Protein AF-A0AAW1IZS1-F1 (afdb_monomer_lite)

pLDDT: mean 75.77, std 15.38, range [37.62, 98.12]

Organism: Popillia japonica (NCBI:txid7064)

Sequence (111 aa):
MPGSLRFYEDFSRVRKLAKQQISTAYKRYINDIQDNIKLDPRALWQYINMKKGKSCIPRQLFDGVERFDEPQAIVDAFANIFSRNFLPSGEINNSDAFSLYNSLHLAAFRN

Structure (mmCIF, N/CA/C/O backbone):
data_AF-A0AAW1IZS1-F1
#
_entry.id   AF-A0AAW1IZS1-F1
#
loop_
_atom_site.group_PDB
_atom_site.id
_atom_site.type_symbol
_atom_site.label_atom_id
_atom_site.label_alt_id
_atom_site.label_comp_id
_atom_site.label_asym_id
_atom_site.label_entity_id
_atom_site.label_seq_id
_atom_site.pdbx_PDB_ins_code
_atom_site.Cartn_x
_atom_site.Cartn_y
_atom_site.Cartn_z
_atom_site.occupancy
_atom_site.B_iso_or_equiv
_atom_site.auth_seq_id
_atom_site.auth_comp_id
_atom_site.auth_asym_id
_atom_site.auth_atom_id
_atom_site.pdbx_PDB_model_num
ATOM 1 N N . MET A 1 1 ? 37.052 6.026 -30.608 1.00 51.09 1 MET A N 1
ATOM 2 C CA . MET A 1 1 ? 36.912 4.551 -30.591 1.00 51.09 1 MET A CA 1
ATOM 3 C C . MET A 1 1 ? 35.429 4.178 -30.499 1.00 51.09 1 MET A C 1
ATOM 5 O O . MET A 1 1 ? 34.847 4.355 -29.434 1.00 51.09 1 MET A O 1
ATOM 9 N N . PRO A 1 2 ? 34.799 3.698 -31.584 1.00 60.72 2 PRO A N 1
ATOM 10 C CA . PRO A 1 2 ? 33.352 3.434 -31.653 1.00 60.72 2 PRO A CA 1
ATOM 11 C C . PRO A 1 2 ? 32.846 2.284 -30.756 1.00 60.72 2 PRO A C 1
ATOM 13 O O . PRO A 1 2 ? 31.654 2.215 -30.475 1.00 60.72 2 PRO A O 1
ATOM 16 N N . GLY A 1 3 ? 33.728 1.413 -30.247 1.00 66.25 3 GLY A N 1
ATOM 17 C CA . GLY A 1 3 ? 33.348 0.325 -29.331 1.00 66.25 3 GLY A CA 1
ATOM 18 C C . GLY A 1 3 ? 32.840 0.796 -27.959 1.00 66.25 3 GLY A C 1
ATOM 19 O O . GLY A 1 3 ? 31.942 0.179 -27.403 1.00 66.25 3 GLY A O 1
ATOM 20 N N . SER A 1 4 ? 33.348 1.925 -27.446 1.00 75.62 4 SER A N 1
ATOM 21 C CA . SER A 1 4 ? 32.974 2.472 -26.126 1.00 75.62 4 SER A CA 1
ATOM 22 C C . SER A 1 4 ? 31.491 2.868 -26.040 1.00 75.62 4 SER A C 1
ATOM 24 O O . SER A 1 4 ? 30.832 2.622 -25.031 1.00 75.62 4 SER A O 1
ATOM 26 N N . LEU A 1 5 ? 30.941 3.410 -27.132 1.00 82.25 5 LEU A N 1
ATOM 27 C CA . LEU A 1 5 ? 29.550 3.861 -27.184 1.00 82.25 5 LEU A CA 1
ATOM 28 C C . LEU A 1 5 ? 28.566 2.684 -27.105 1.00 82.25 5 LEU A C 1
ATOM 30 O O . LEU A 1 5 ? 27.606 2.746 -26.343 1.00 82.25 5 LEU A O 1
ATOM 34 N N . ARG A 1 6 ? 28.853 1.578 -27.805 1.00 85.50 6 ARG A N 1
ATOM 35 C CA . ARG A 1 6 ? 28.013 0.368 -27.766 1.00 85.50 6 ARG A CA 1
ATOM 36 C C . ARG A 1 6 ? 27.971 -0.271 -26.378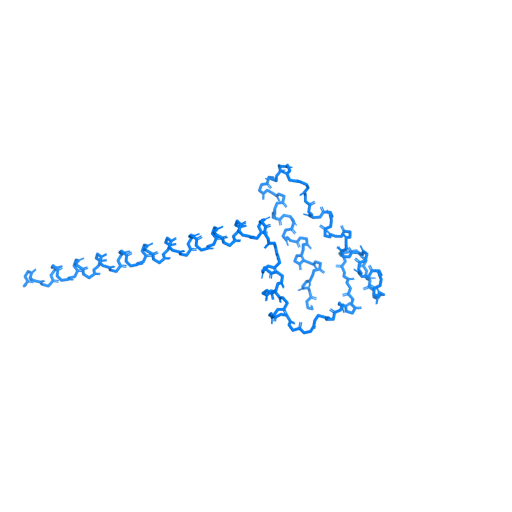 1.00 85.50 6 ARG A C 1
ATOM 38 O O . ARG A 1 6 ? 26.898 -0.622 -25.902 1.00 85.50 6 ARG A O 1
ATOM 45 N N . PHE A 1 7 ? 29.115 -0.366 -25.695 1.00 89.69 7 PHE A N 1
ATOM 46 C CA . PHE A 1 7 ? 29.149 -0.889 -24.324 1.00 89.69 7 PHE A CA 1
ATOM 47 C C . PHE A 1 7 ? 28.354 -0.015 -23.351 1.00 89.69 7 PHE A C 1
ATOM 49 O O . PHE A 1 7 ? 27.664 -0.531 -22.471 1.00 89.69 7 PHE A O 1
ATOM 56 N N . TYR A 1 8 ? 28.422 1.306 -23.521 1.00 93.19 8 TYR A N 1
ATOM 57 C CA . TYR A 1 8 ? 27.646 2.236 -22.711 1.00 93.19 8 TYR A CA 1
ATOM 58 C C . TYR A 1 8 ? 26.135 2.107 -22.962 1.00 93.19 8 TYR A C 1
ATOM 60 O O . TYR A 1 8 ? 25.353 2.077 -22.009 1.00 93.19 8 TYR A O 1
ATOM 68 N N . GLU A 1 9 ? 25.716 1.981 -24.223 1.00 94.25 9 GLU A N 1
ATOM 69 C CA . GLU A 1 9 ? 24.314 1.764 -24.599 1.00 94.25 9 GLU A CA 1
ATOM 70 C C . GLU A 1 9 ? 23.763 0.459 -24.016 1.00 94.25 9 GLU A C 1
ATOM 72 O O . GLU A 1 9 ? 22.679 0.458 -23.426 1.00 94.25 9 GLU A O 1
ATOM 77 N N . ASP A 1 10 ? 24.527 -0.633 -24.095 1.00 94.44 10 ASP A N 1
ATOM 78 C CA . ASP A 1 10 ? 24.136 -1.919 -23.520 1.00 94.44 10 ASP A CA 1
ATOM 79 C C . ASP A 1 10 ? 24.045 -1.875 -21.994 1.00 94.44 10 ASP A C 1
ATOM 81 O O . ASP A 1 10 ? 23.052 -2.335 -21.418 1.00 94.44 10 ASP A O 1
ATOM 85 N N . PHE A 1 11 ? 25.023 -1.260 -21.324 1.00 95.06 11 PHE A N 1
ATOM 86 C CA . PHE A 1 11 ? 24.971 -1.049 -19.879 1.00 95.06 11 PHE A CA 1
ATOM 87 C C . PHE A 1 11 ? 23.736 -0.233 -19.477 1.00 95.06 11 PHE A C 1
ATOM 89 O O . PHE A 1 11 ? 22.996 -0.611 -18.562 1.00 95.06 11 PHE A O 1
ATOM 96 N N . SER A 1 12 ? 23.481 0.871 -20.182 1.00 95.88 12 SER A N 1
ATOM 97 C CA . SER A 1 12 ? 22.336 1.746 -19.931 1.00 95.88 12 SER A CA 1
ATOM 98 C C . SER A 1 12 ? 21.010 1.005 -20.130 1.00 95.88 12 SER A C 1
ATOM 100 O O . SER A 1 12 ? 20.118 1.075 -19.277 1.00 95.88 12 SER A O 1
ATOM 102 N N . ARG A 1 13 ? 20.903 0.208 -21.201 1.00 97.31 13 ARG A N 1
ATOM 103 C CA . ARG A 1 13 ? 19.738 -0.633 -21.503 1.00 97.31 13 ARG A CA 1
ATOM 104 C C . ARG A 1 13 ? 19.475 -1.651 -20.398 1.00 97.31 13 ARG A C 1
ATOM 106 O O . ARG A 1 13 ? 18.356 -1.706 -19.887 1.00 97.31 13 ARG A O 1
ATOM 113 N N . VAL A 1 14 ? 20.483 -2.424 -19.990 1.00 97.00 14 VAL A N 1
ATOM 114 C CA . VAL A 1 14 ? 20.336 -3.438 -18.929 1.00 97.00 14 VAL A CA 1
ATOM 115 C C . VAL A 1 14 ? 19.978 -2.784 -17.595 1.00 97.00 14 VAL A C 1
ATOM 117 O O . VAL A 1 14 ? 19.061 -3.238 -16.911 1.00 97.00 14 VAL A O 1
ATOM 120 N N . ARG A 1 15 ? 20.617 -1.663 -17.246 1.00 97.50 15 ARG A N 1
ATOM 121 C CA . ARG A 1 15 ? 20.294 -0.905 -16.029 1.00 97.50 15 ARG A CA 1
ATOM 122 C C . ARG A 1 15 ? 18.854 -0.393 -16.038 1.00 97.50 15 ARG A C 1
ATOM 124 O O . ARG A 1 15 ? 18.178 -0.458 -15.010 1.00 97.50 15 ARG A O 1
ATOM 131 N N . LYS A 1 16 ? 18.377 0.118 -17.177 1.00 97.62 16 LYS A N 1
ATOM 132 C CA . LYS A 1 16 ? 16.988 0.566 -17.342 1.00 97.62 16 LYS A CA 1
ATOM 133 C C . LYS A 1 16 ? 16.017 -0.596 -17.144 1.00 97.62 16 LYS A C 1
ATOM 135 O O . LYS A 1 16 ? 15.078 -0.455 -16.364 1.00 97.62 16 LYS A O 1
ATOM 140 N N . LEU A 1 17 ? 16.278 -1.736 -17.781 1.00 98.00 17 LEU A N 1
ATOM 141 C CA . LEU A 1 17 ? 15.456 -2.940 -17.652 1.00 98.00 17 LEU A CA 1
ATOM 142 C C . LEU A 1 17 ? 15.404 -3.443 -16.206 1.00 98.00 17 LEU A C 1
ATOM 144 O O . LEU A 1 17 ? 14.317 -3.681 -15.689 1.00 98.00 17 LEU A O 1
ATOM 148 N N . ALA A 1 18 ? 16.546 -3.523 -15.522 1.00 97.88 18 ALA A N 1
ATOM 149 C CA . ALA A 1 18 ? 16.598 -3.937 -14.122 1.00 97.88 18 ALA A CA 1
ATOM 150 C C . ALA A 1 18 ? 15.754 -3.015 -13.228 1.00 97.88 18 ALA A C 1
ATOM 152 O O . ALA A 1 18 ? 14.924 -3.482 -12.452 1.00 97.88 18 ALA A O 1
ATOM 153 N N . LYS A 1 19 ? 15.891 -1.691 -13.384 1.00 97.62 19 LYS A N 1
ATOM 154 C CA . LYS A 1 19 ? 15.075 -0.717 -12.638 1.00 97.62 19 LYS A CA 1
ATOM 155 C C . LYS A 1 19 ? 13.580 -0.869 -12.920 1.00 97.62 19 LYS A C 1
ATOM 157 O O . LYS A 1 19 ? 12.775 -0.779 -11.995 1.00 97.62 19 LYS A O 1
ATOM 162 N N . GLN A 1 20 ? 13.209 -1.098 -14.179 1.00 98.06 20 GLN A N 1
ATOM 163 C CA . GLN A 1 20 ? 11.818 -1.329 -14.567 1.00 98.06 20 GLN A CA 1
ATOM 164 C C . GLN A 1 20 ? 11.267 -2.602 -13.924 1.00 98.06 20 GLN A C 1
ATOM 166 O O . GLN A 1 20 ? 10.188 -2.564 -13.341 1.00 98.06 20 GLN A O 1
ATOM 171 N N . GLN A 1 21 ? 12.019 -3.702 -13.965 1.00 98.00 21 GLN A N 1
ATOM 172 C CA . GLN A 1 21 ? 11.612 -4.964 -13.351 1.00 98.00 21 GLN A CA 1
ATOM 173 C C . GLN A 1 21 ? 11.464 -4.844 -11.833 1.00 98.00 21 GLN A C 1
ATOM 175 O O . GLN A 1 21 ? 10.450 -5.286 -11.302 1.00 98.00 21 GLN A O 1
ATOM 180 N N . ILE A 1 22 ? 12.406 -4.183 -11.149 1.00 97.88 22 ILE A N 1
ATOM 181 C CA . ILE A 1 22 ? 12.314 -3.915 -9.705 1.00 97.88 22 ILE A CA 1
ATOM 182 C C . ILE A 1 22 ? 11.048 -3.112 -9.391 1.00 97.88 22 ILE A C 1
ATOM 184 O O . ILE A 1 22 ? 10.288 -3.479 -8.498 1.00 97.88 22 ILE A O 1
ATOM 188 N N . SER A 1 23 ? 10.786 -2.042 -10.148 1.00 97.50 23 SER A N 1
ATOM 189 C CA . SER A 1 23 ? 9.594 -1.214 -9.946 1.00 97.50 23 SER A CA 1
ATOM 190 C C . SER A 1 23 ? 8.303 -2.007 -10.154 1.00 97.50 23 SER A C 1
ATOM 192 O O . SER A 1 23 ? 7.392 -1.924 -9.332 1.00 97.50 23 SER A O 1
ATOM 194 N N . THR A 1 24 ? 8.225 -2.811 -11.217 1.00 98.12 24 THR A N 1
ATOM 195 C CA . THR A 1 24 ? 7.056 -3.650 -11.501 1.00 98.12 24 THR A CA 1
ATOM 196 C C . THR A 1 24 ? 6.857 -4.726 -10.439 1.00 98.12 24 THR A C 1
ATOM 198 O O . THR A 1 24 ? 5.734 -4.911 -9.979 1.00 98.12 24 THR A O 1
ATOM 201 N N . ALA A 1 25 ? 7.921 -5.414 -10.022 1.00 97.50 25 ALA A N 1
ATOM 202 C CA . ALA A 1 25 ? 7.849 -6.438 -8.984 1.00 97.50 25 ALA A CA 1
ATOM 203 C C . ALA A 1 25 ? 7.382 -5.847 -7.649 1.00 97.50 25 ALA A C 1
ATOM 205 O O . ALA A 1 25 ? 6.500 -6.410 -7.008 1.00 97.50 25 ALA A O 1
ATOM 206 N N . TYR A 1 26 ? 7.899 -4.674 -7.272 1.00 97.00 26 TYR A N 1
ATOM 207 C CA . TYR A 1 26 ? 7.473 -3.991 -6.055 1.00 97.00 26 TYR A CA 1
ATOM 208 C C . TYR A 1 26 ? 5.999 -3.569 -6.110 1.00 97.00 26 TYR A C 1
ATOM 210 O O . TYR A 1 26 ? 5.261 -3.790 -5.156 1.00 97.00 26 TYR A O 1
ATOM 218 N N . LYS A 1 27 ? 5.535 -3.021 -7.241 1.00 97.00 27 LYS A N 1
ATOM 219 C CA . LYS A 1 27 ? 4.113 -2.684 -7.422 1.00 97.00 27 LYS A CA 1
ATOM 220 C C . LYS A 1 27 ? 3.212 -3.913 -7.308 1.00 97.00 27 LYS A C 1
ATOM 222 O O . LYS A 1 27 ? 2.187 -3.841 -6.643 1.00 97.00 27 LYS A O 1
ATOM 227 N N . ARG A 1 28 ? 3.609 -5.034 -7.922 1.00 97.00 28 ARG A N 1
ATOM 228 C CA . ARG A 1 28 ? 2.884 -6.309 -7.807 1.00 97.00 28 ARG A CA 1
ATOM 229 C C . ARG A 1 28 ? 2.812 -6.774 -6.360 1.00 97.00 28 ARG A C 1
ATOM 231 O O . ARG A 1 28 ? 1.723 -7.018 -5.877 1.00 97.00 28 ARG A O 1
ATOM 238 N N . TYR A 1 29 ? 3.939 -6.774 -5.653 1.00 94.69 29 TYR A N 1
ATOM 239 C CA . TYR A 1 29 ? 3.984 -7.118 -4.234 1.00 94.69 29 TYR A CA 1
ATOM 240 C C . TYR A 1 29 ? 3.034 -6.262 -3.381 1.00 94.69 29 TYR A C 1
ATOM 242 O O . TYR A 1 29 ? 2.316 -6.797 -2.542 1.00 94.69 29 TYR A O 1
ATOM 250 N N . ILE A 1 30 ? 2.998 -4.943 -3.601 1.00 92.50 30 ILE A N 1
ATOM 251 C CA . ILE A 1 30 ? 2.078 -4.057 -2.874 1.00 92.50 30 ILE A CA 1
ATOM 252 C C . ILE A 1 30 ? 0.619 -4.394 -3.185 1.00 92.50 30 ILE A C 1
ATOM 254 O O . ILE A 1 30 ? -0.173 -4.498 -2.252 1.00 92.50 30 ILE A O 1
ATOM 258 N N . ASN A 1 31 ? 0.271 -4.594 -4.457 1.00 92.75 31 ASN A N 1
ATOM 259 C CA . ASN A 1 31 ? -1.090 -4.965 -4.847 1.00 92.75 31 ASN A CA 1
ATOM 260 C C . ASN A 1 31 ? -1.493 -6.314 -4.237 1.00 92.75 31 ASN A C 1
ATOM 262 O O . ASN A 1 31 ? -2.547 -6.408 -3.617 1.00 92.75 31 ASN A O 1
ATOM 266 N N . ASP A 1 32 ? -0.617 -7.318 -4.316 1.00 91.12 32 ASP A N 1
ATOM 267 C CA . ASP A 1 32 ? -0.852 -8.643 -3.743 1.00 91.12 32 ASP A CA 1
ATOM 268 C C . ASP A 1 32 ? -1.063 -8.555 -2.229 1.00 91.12 32 ASP A C 1
ATOM 270 O O . ASP A 1 32 ? -1.951 -9.207 -1.688 1.00 91.12 32 ASP A O 1
ATOM 274 N N . ILE A 1 33 ? -0.285 -7.734 -1.517 1.00 86.81 33 ILE A N 1
ATOM 275 C CA . ILE A 1 33 ? -0.511 -7.494 -0.088 1.00 86.81 33 ILE A CA 1
ATOM 276 C C . ILE A 1 33 ? -1.853 -6.812 0.152 1.00 86.81 33 ILE A C 1
ATOM 278 O O . ILE A 1 33 ? -2.585 -7.235 1.040 1.00 86.81 33 ILE A O 1
ATOM 282 N N . GLN A 1 34 ? -2.187 -5.768 -0.605 1.00 86.38 34 GLN A N 1
ATOM 283 C CA . GLN A 1 34 ? -3.454 -5.057 -0.439 1.00 86.38 34 GLN A CA 1
ATOM 284 C C . GLN A 1 34 ? -4.650 -5.984 -0.657 1.00 86.38 34 GLN A C 1
ATOM 286 O O . GLN A 1 34 ? -5.610 -5.927 0.107 1.00 86.38 34 GLN A O 1
ATOM 291 N N . ASP A 1 35 ? -4.579 -6.861 -1.653 1.00 88.00 35 ASP A N 1
ATOM 292 C CA . ASP A 1 35 ? -5.635 -7.824 -1.940 1.00 88.00 35 ASP A CA 1
ATOM 293 C C . ASP A 1 35 ? -5.676 -8.947 -0.897 1.00 88.00 35 ASP A C 1
ATOM 295 O O . ASP A 1 35 ? -6.753 -9.291 -0.412 1.00 88.00 35 ASP A O 1
ATOM 299 N N . ASN A 1 36 ? -4.519 -9.439 -0.442 1.00 85.50 36 ASN A N 1
ATOM 300 C CA . ASN A 1 36 ? -4.453 -10.404 0.657 1.00 85.50 36 ASN A CA 1
ATOM 301 C C . ASN A 1 36 ? -4.993 -9.832 1.972 1.00 85.50 36 ASN A C 1
ATOM 303 O O . ASN A 1 36 ? -5.682 -10.543 2.689 1.00 85.50 36 ASN A O 1
ATOM 307 N N . ILE A 1 37 ? -4.744 -8.558 2.290 1.00 84.12 37 ILE A N 1
ATOM 308 C CA . ILE A 1 37 ? -5.278 -7.913 3.501 1.00 84.12 37 ILE A CA 1
ATOM 309 C C . ILE A 1 37 ? -6.807 -7.830 3.454 1.00 84.12 37 ILE A C 1
ATOM 311 O O . ILE A 1 37 ? -7.451 -8.003 4.488 1.00 84.12 37 ILE A O 1
ATOM 315 N N . LYS A 1 38 ? -7.391 -7.576 2.273 1.00 77.81 38 LYS A N 1
ATOM 316 C CA . LYS A 1 38 ? -8.853 -7.562 2.097 1.00 77.81 38 LYS A CA 1
ATOM 317 C C . LYS A 1 38 ? -9.463 -8.946 2.329 1.00 77.81 38 LYS A C 1
ATOM 319 O O . LYS A 1 38 ? -10.557 -9.029 2.875 1.00 77.81 38 LYS A O 1
ATOM 324 N N . 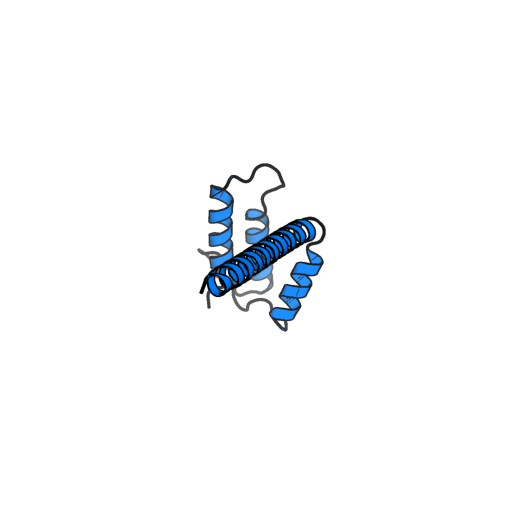LEU A 1 39 ? -8.779 -10.006 1.893 1.00 80.06 39 LEU A N 1
ATOM 325 C CA . LEU A 1 39 ? -9.265 -11.387 1.982 1.00 80.06 39 LEU A CA 1
ATOM 326 C C . LEU A 1 39 ? -9.009 -12.023 3.356 1.00 80.06 39 LEU A C 1
ATOM 328 O O . LEU A 1 39 ? -9.896 -12.669 3.907 1.00 80.06 39 LEU A O 1
ATOM 332 N N . ASP A 1 40 ? -7.809 -11.845 3.908 1.00 78.00 40 ASP A N 1
ATOM 333 C CA . ASP A 1 40 ? -7.406 -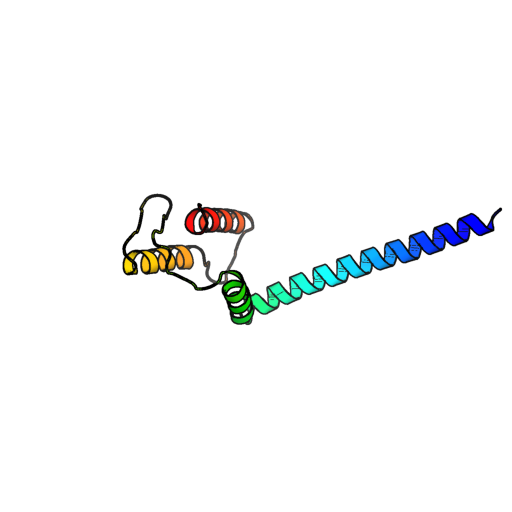12.366 5.213 1.00 78.00 40 ASP A CA 1
ATOM 334 C C . ASP A 1 40 ? -6.526 -11.356 5.980 1.00 78.00 40 ASP A C 1
ATOM 336 O O . ASP A 1 40 ? -5.295 -11.337 5.849 1.00 78.00 40 ASP A O 1
ATOM 340 N N . PRO A 1 41 ? -7.124 -10.537 6.861 1.00 79.12 41 PRO A N 1
ATOM 341 C CA . PRO A 1 41 ? -6.380 -9.552 7.636 1.00 79.12 41 PRO A CA 1
ATOM 342 C C . PRO A 1 41 ? -5.495 -10.183 8.726 1.00 79.12 41 PRO A C 1
ATOM 344 O O . PRO A 1 41 ? -4.704 -9.471 9.351 1.00 79.12 41 PRO A O 1
ATOM 347 N N . ARG A 1 42 ? -5.585 -11.497 8.994 1.00 80.00 42 ARG A N 1
ATOM 348 C CA . ARG A 1 42 ? -4.826 -12.146 10.081 1.00 80.00 42 ARG A CA 1
ATOM 349 C C . ARG A 1 42 ? -3.322 -12.064 9.865 1.00 80.00 42 ARG A C 1
ATOM 351 O O . ARG A 1 42 ? -2.599 -11.820 10.827 1.00 80.00 42 ARG A O 1
ATOM 358 N N . ALA A 1 43 ? -2.850 -12.204 8.626 1.00 78.06 43 ALA A N 1
ATOM 359 C CA . ALA A 1 43 ? -1.426 -12.107 8.303 1.00 78.06 43 ALA A CA 1
ATOM 360 C C . ALA A 1 43 ? -0.859 -10.709 8.618 1.00 78.06 43 ALA A C 1
ATOM 362 O O . ALA A 1 43 ? 0.236 -10.581 9.171 1.00 78.06 43 ALA A O 1
ATOM 363 N N . LEU A 1 44 ? -1.638 -9.657 8.340 1.00 81.25 44 LEU A N 1
ATOM 364 C CA . LEU A 1 44 ? -1.287 -8.284 8.698 1.00 81.25 44 LEU A CA 1
ATOM 365 C C . LEU A 1 44 ? -1.223 -8.113 10.214 1.00 8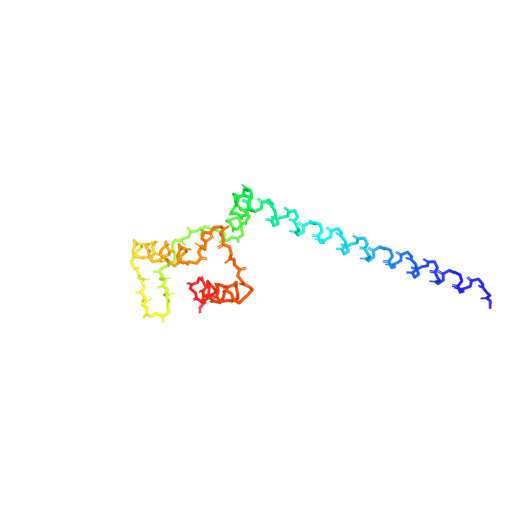1.25 44 LEU A C 1
ATOM 367 O O . LEU A 1 44 ? -0.232 -7.601 10.733 1.00 81.25 44 LEU A O 1
ATOM 371 N N . TRP A 1 45 ? -2.250 -8.566 10.933 1.00 78.62 45 TRP A N 1
ATOM 372 C CA . TRP A 1 45 ? -2.275 -8.468 12.390 1.00 78.62 45 TRP A CA 1
ATOM 373 C C . TRP A 1 45 ? -1.160 -9.281 13.043 1.00 78.62 45 TRP A C 1
ATOM 375 O O . TRP A 1 45 ? -0.552 -8.808 13.997 1.00 78.62 45 TRP A O 1
ATOM 385 N N . GLN A 1 46 ? -0.809 -10.445 12.499 1.00 82.25 46 GLN A N 1
ATOM 386 C CA . GLN A 1 46 ? 0.333 -11.232 12.954 1.00 82.25 46 GLN A CA 1
ATOM 387 C C . GLN A 1 46 ? 1.652 -10.472 12.764 1.00 82.25 46 GLN A C 1
ATOM 389 O O . GLN A 1 46 ? 2.462 -10.417 13.689 1.00 82.25 46 GLN A O 1
ATOM 394 N N . TYR A 1 47 ? 1.854 -9.833 11.607 1.00 82.19 47 TYR A N 1
ATOM 395 C CA . TYR A 1 47 ? 3.027 -8.994 11.353 1.00 82.19 47 TYR A CA 1
ATOM 396 C C . TYR A 1 47 ? 3.094 -7.785 12.300 1.00 82.19 47 TYR A C 1
ATOM 398 O O . TYR A 1 47 ? 4.144 -7.514 12.888 1.00 82.19 47 TYR A O 1
ATOM 406 N N . ILE A 1 48 ? 1.973 -7.085 12.496 1.00 80.25 48 ILE A N 1
ATOM 407 C CA . ILE A 1 48 ? 1.871 -5.947 13.420 1.00 80.25 48 ILE A CA 1
ATOM 408 C C . ILE A 1 48 ? 2.167 -6.396 14.854 1.00 80.25 48 ILE A C 1
ATOM 410 O O . ILE A 1 48 ? 2.978 -5.767 15.532 1.00 80.25 48 ILE A O 1
ATOM 414 N N . ASN A 1 49 ? 1.567 -7.498 15.303 1.00 77.81 49 ASN A N 1
ATOM 415 C CA . ASN A 1 49 ? 1.764 -8.044 16.646 1.00 77.81 49 ASN A CA 1
ATOM 416 C C . ASN A 1 49 ? 3.214 -8.491 16.863 1.00 77.81 49 ASN A C 1
ATOM 418 O O . ASN A 1 49 ? 3.785 -8.239 17.922 1.00 77.81 49 ASN A O 1
ATOM 422 N N . MET A 1 50 ? 3.845 -9.077 15.842 1.00 81.06 50 MET A N 1
ATOM 423 C CA . MET A 1 50 ? 5.261 -9.443 15.882 1.00 81.06 50 MET A CA 1
ATOM 424 C C . MET A 1 50 ? 6.172 -8.211 16.010 1.00 81.06 50 MET A C 1
ATOM 426 O O . MET A 1 50 ? 7.191 -8.271 16.693 1.00 81.06 50 MET A O 1
ATOM 430 N N . LYS A 1 51 ? 5.817 -7.085 15.377 1.00 78.44 51 LYS A N 1
ATOM 431 C CA . LYS A 1 51 ? 6.595 -5.835 15.438 1.00 78.44 51 LYS A CA 1
ATOM 432 C C . LYS A 1 51 ? 6.350 -5.012 16.705 1.00 78.44 51 LYS A C 1
ATOM 434 O O . LYS A 1 51 ? 7.268 -4.327 17.145 1.00 78.44 51 LYS A O 1
ATOM 439 N N . LYS A 1 52 ? 5.142 -5.053 17.277 1.00 68.94 52 LYS A N 1
ATOM 440 C CA . LYS A 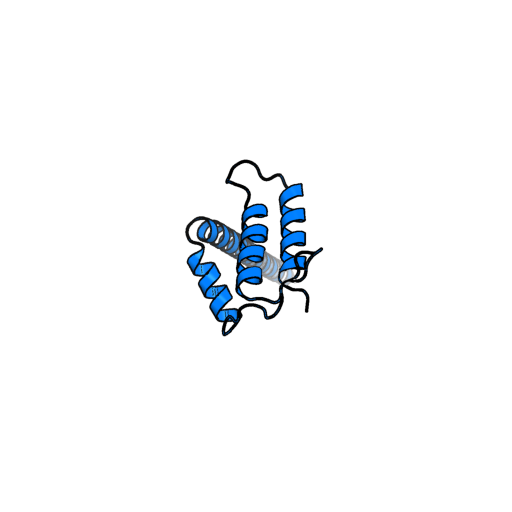1 52 ? 4.744 -4.223 18.429 1.00 68.94 52 LYS A CA 1
ATOM 441 C C . LYS A 1 52 ? 5.228 -4.742 19.793 1.00 68.94 52 LYS A C 1
ATOM 443 O O . LYS A 1 52 ? 5.179 -3.986 20.758 1.00 68.94 52 LYS A O 1
ATOM 448 N N . GLY A 1 53 ? 5.718 -5.980 19.896 1.00 68.50 53 GLY A N 1
ATOM 449 C CA . GLY A 1 53 ? 6.021 -6.590 21.200 1.00 68.50 53 GLY A CA 1
ATOM 450 C C . GLY A 1 53 ? 4.746 -6.859 22.017 1.00 68.50 53 GLY A C 1
ATOM 451 O O . GLY A 1 53 ? 3.644 -6.789 21.476 1.00 68.50 53 GLY A O 1
ATOM 452 N N . LYS A 1 54 ? 4.871 -7.211 23.311 1.00 61.50 54 LYS A N 1
ATOM 453 C CA . LYS A 1 54 ? 3.711 -7.528 24.174 1.00 61.50 54 LYS A CA 1
ATOM 454 C C . LYS A 1 54 ? 2.697 -6.378 24.144 1.00 61.50 54 LYS A C 1
ATOM 456 O O . LYS A 1 54 ? 2.970 -5.291 24.645 1.00 61.50 54 LYS A O 1
ATOM 461 N N . SER A 1 55 ? 1.529 -6.647 23.562 1.00 59.22 55 SER A N 1
ATOM 462 C CA . SER A 1 55 ? 0.386 -5.739 23.536 1.00 59.22 55 SER A CA 1
ATOM 463 C C . SER A 1 55 ? -0.141 -5.573 24.960 1.00 59.22 55 SER A C 1
ATOM 465 O O . SER A 1 55 ? -0.847 -6.434 25.475 1.00 59.22 55 SER A O 1
ATOM 467 N N . CYS A 1 56 ? 0.232 -4.476 25.614 1.00 61.50 56 CYS A N 1
ATOM 468 C CA . CYS A 1 56 ? -0.565 -3.952 26.714 1.00 61.50 56 CYS A CA 1
ATOM 469 C C . CYS A 1 56 ? -1.713 -3.135 26.124 1.00 61.50 56 CYS A C 1
ATOM 471 O O . CYS A 1 56 ? -1.534 -2.438 25.121 1.00 61.50 56 CYS A O 1
AT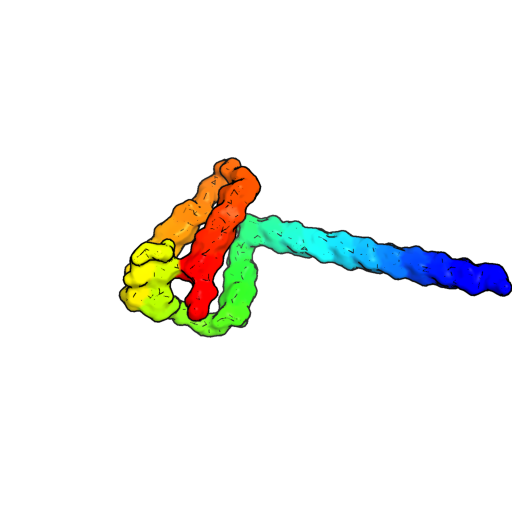OM 473 N N . ILE A 1 57 ? -2.875 -3.198 26.774 1.00 64.50 57 ILE A N 1
ATOM 474 C CA . ILE A 1 57 ? -3.908 -2.175 26.610 1.00 64.50 57 ILE A CA 1
ATOM 475 C C . ILE A 1 57 ? -3.220 -0.827 26.888 1.00 64.50 57 ILE A C 1
ATOM 477 O O . ILE A 1 57 ? -2.488 -0.734 27.885 1.00 64.50 57 ILE A O 1
ATOM 481 N N . PRO A 1 58 ? -3.366 0.186 26.011 1.00 66.50 58 PRO A N 1
ATOM 482 C CA . PRO A 1 58 ? -2.834 1.513 26.282 1.00 66.50 58 PRO A CA 1
ATOM 483 C C . PRO A 1 58 ? -3.283 1.938 27.675 1.00 66.50 58 PRO A C 1
ATOM 485 O O . PRO A 1 58 ? -4.443 1.755 28.022 1.00 66.50 58 PRO A O 1
ATOM 488 N N . ARG A 1 59 ? -2.381 2.483 28.497 1.00 67.94 59 ARG A N 1
ATOM 489 C CA . ARG A 1 59 ? -2.767 2.934 29.844 1.00 67.94 59 ARG A CA 1
ATOM 490 C C . ARG A 1 59 ? -3.849 4.013 29.770 1.00 67.94 59 ARG A C 1
ATOM 492 O O . ARG A 1 59 ? -4.612 4.169 30.712 1.00 67.94 59 ARG A O 1
ATOM 499 N N . GLN A 1 60 ? -3.844 4.781 28.680 1.00 73.19 60 GLN A N 1
ATOM 500 C CA . GLN A 1 60 ? -4.753 5.882 28.406 1.00 73.19 60 GLN A CA 1
ATOM 501 C C . GLN A 1 60 ? -5.049 5.933 26.905 1.00 73.19 60 GLN A C 1
ATOM 503 O O . GLN A 1 60 ? -4.154 5.677 26.095 1.00 73.19 60 GLN A O 1
ATOM 508 N N . LEU A 1 61 ? -6.281 6.283 26.548 1.00 76.38 61 LEU A N 1
ATOM 509 C CA . LEU A 1 61 ? -6.729 6.542 25.181 1.00 76.38 61 LEU A CA 1
ATOM 510 C C . LEU A 1 61 ? -7.328 7.950 25.109 1.00 76.38 61 LEU A C 1
ATOM 512 O O . LEU A 1 61 ? -7.999 8.384 26.044 1.00 76.38 61 LEU A O 1
ATOM 516 N N . PHE A 1 62 ? -7.081 8.660 24.010 1.00 74.38 62 PHE A N 1
ATOM 517 C CA . PHE A 1 62 ? -7.616 10.000 23.779 1.00 74.38 62 PHE A CA 1
ATOM 518 C C . PHE A 1 62 ? -8.342 10.034 22.435 1.00 74.38 62 PHE A C 1
ATOM 520 O O . PHE A 1 62 ? -7.734 9.727 21.410 1.00 74.38 62 PHE A O 1
ATOM 527 N N . ASP A 1 63 ? -9.623 10.401 22.428 1.00 68.38 63 ASP A N 1
ATOM 528 C CA . ASP A 1 63 ? -10.437 10.445 21.200 1.00 68.38 63 ASP A CA 1
ATOM 529 C C . ASP A 1 63 ? -10.465 11.828 20.519 1.00 68.38 63 ASP A C 1
ATOM 531 O O . ASP A 1 63 ? -11.107 12.010 19.486 1.00 68.38 63 ASP A O 1
ATOM 535 N N . GLY A 1 64 ? -9.739 12.800 21.084 1.00 66.75 64 GLY A N 1
ATOM 536 C CA . GLY A 1 64 ? -9.720 14.197 20.650 1.00 66.75 64 GLY A CA 1
ATOM 537 C C . GLY A 1 64 ? -10.456 15.141 21.603 1.00 66.75 64 GLY A C 1
ATOM 538 O O . GLY A 1 64 ? -10.092 16.316 21.670 1.00 66.75 64 GLY A O 1
ATOM 539 N N . VAL A 1 65 ? -11.430 14.635 22.364 1.00 71.12 65 VAL A N 1
ATOM 540 C CA . VAL A 1 65 ? -12.263 15.403 23.303 1.00 71.12 65 VAL A CA 1
ATOM 541 C C . VAL A 1 65 ? -12.150 14.834 24.714 1.00 71.12 65 VAL A C 1
ATOM 543 O O . VAL A 1 65 ? -11.946 15.586 25.667 1.00 71.12 65 VAL A O 1
ATOM 546 N N . GLU A 1 66 ? -12.222 13.513 24.842 1.00 75.44 66 GLU A N 1
ATOM 547 C CA . GLU A 1 66 ? -12.241 12.805 26.114 1.00 75.44 66 GLU A CA 1
ATOM 548 C C . GLU A 1 66 ? -11.015 11.905 26.289 1.00 75.44 66 GLU A C 1
ATOM 550 O O . GLU A 1 66 ? -10.430 11.363 25.343 1.00 75.44 66 GLU A O 1
ATOM 555 N N . ARG A 1 67 ? -10.599 11.780 27.553 1.00 79.88 67 ARG A N 1
ATOM 556 C CA . ARG A 1 67 ? -9.500 10.922 27.989 1.00 79.88 67 ARG A CA 1
ATOM 557 C C . ARG A 1 67 ? -10.077 9.742 28.750 1.00 79.88 67 ARG A C 1
ATOM 559 O O . ARG A 1 67 ? -10.715 9.933 29.779 1.00 79.88 67 ARG A O 1
ATOM 566 N N . PHE A 1 68 ? -9.757 8.546 28.281 1.00 81.31 68 PHE A N 1
ATOM 567 C CA . PHE A 1 68 ? -10.137 7.285 28.902 1.00 81.31 68 PHE A CA 1
ATOM 568 C C . PHE A 1 68 ? -8.907 6.665 29.563 1.00 81.31 68 PHE A C 1
ATOM 570 O O . PHE A 1 68 ? -7.864 6.520 28.925 1.00 81.31 68 PHE A O 1
ATOM 577 N N . ASP A 1 69 ? -9.004 6.326 30.842 1.00 82.69 69 ASP A N 1
ATOM 578 C CA . ASP A 1 69 ? -7.936 5.728 31.654 1.00 82.69 69 ASP A CA 1
ATOM 579 C C . ASP A 1 69 ? -8.337 4.388 32.293 1.00 82.69 69 ASP A C 1
ATOM 581 O O . ASP A 1 69 ? -7.475 3.644 32.768 1.00 82.69 69 ASP A O 1
ATOM 585 N N . GLU A 1 70 ? -9.621 4.037 32.239 1.00 84.06 70 GLU A N 1
ATOM 586 C CA . GLU A 1 70 ? -10.127 2.733 32.649 1.00 84.06 70 GLU A CA 1
ATOM 587 C C . GLU A 1 70 ? -10.084 1.722 31.485 1.00 84.06 70 GLU A C 1
ATOM 589 O O . GLU A 1 70 ? -10.558 2.033 30.389 1.00 84.06 70 GLU A O 1
ATOM 594 N N . PRO A 1 71 ? -9.558 0.493 31.678 1.00 79.31 71 PRO A N 1
ATOM 595 C CA . PRO A 1 71 ? -9.360 -0.465 30.588 1.00 79.31 71 PRO A CA 1
ATOM 596 C C . PRO A 1 71 ? -10.619 -0.778 29.774 1.00 79.31 71 PRO A C 1
ATOM 598 O O . PRO A 1 71 ? -10.536 -0.893 28.555 1.00 79.31 71 PRO A O 1
ATOM 601 N N . GLN A 1 72 ? -11.778 -0.891 30.429 1.00 80.62 72 GLN A N 1
ATOM 602 C CA . GLN A 1 72 ? -13.044 -1.164 29.747 1.00 80.62 72 GLN A CA 1
ATOM 603 C C . GLN A 1 72 ? -13.468 0.024 28.875 1.00 80.62 72 GLN A C 1
ATOM 605 O O . GLN A 1 72 ? -13.746 -0.150 27.692 1.00 80.62 72 GLN A O 1
ATOM 610 N N . ALA A 1 73 ? -13.396 1.240 29.422 1.00 80.94 73 ALA A N 1
ATOM 611 C CA . ALA A 1 73 ? -13.696 2.464 28.688 1.00 80.94 73 ALA A CA 1
ATOM 612 C C . ALA A 1 73 ? -12.746 2.668 27.495 1.00 80.94 73 ALA A C 1
ATOM 614 O O . ALA A 1 73 ? -13.175 3.101 26.431 1.00 80.94 73 ALA A O 1
ATOM 615 N N . ILE A 1 74 ? -11.469 2.295 27.638 1.00 80.31 74 ILE A N 1
ATOM 616 C CA . ILE A 1 74 ? -10.484 2.319 26.547 1.00 80.31 74 ILE A CA 1
ATOM 617 C C . ILE A 1 74 ? -10.877 1.356 25.422 1.00 80.31 74 ILE A C 1
ATOM 619 O O . ILE A 1 74 ? -10.791 1.720 24.250 1.00 80.31 74 ILE A O 1
ATOM 623 N N . VAL A 1 75 ? -11.306 0.136 25.755 1.00 80.31 75 VAL A N 1
ATOM 624 C CA . VAL A 1 75 ? -11.736 -0.858 24.759 1.00 80.31 75 VAL A CA 1
ATOM 625 C C . VAL A 1 75 ? -13.019 -0.412 24.055 1.00 80.31 75 VAL A C 1
ATOM 627 O O . VAL A 1 75 ? -13.094 -0.502 22.829 1.00 80.31 75 VAL A O 1
ATOM 630 N N . ASP A 1 76 ? -13.987 0.126 24.794 1.00 83.50 76 ASP A N 1
ATOM 631 C CA . ASP A 1 76 ? -15.265 0.586 24.243 1.00 83.50 76 ASP A CA 1
ATOM 632 C C . ASP A 1 76 ? -15.085 1.828 23.357 1.00 83.50 76 ASP A C 1
ATOM 634 O O . ASP A 1 76 ? -15.604 1.890 22.238 1.00 83.50 76 ASP A O 1
ATOM 638 N N . ALA A 1 77 ? -14.275 2.795 23.798 1.00 79.81 77 ALA A N 1
ATOM 639 C CA . ALA A 1 77 ? -13.905 3.955 22.994 1.00 79.81 77 ALA A CA 1
ATOM 640 C C . ALA A 1 77 ? -13.126 3.537 21.738 1.00 79.81 77 ALA A C 1
ATOM 642 O O . ALA A 1 77 ? -13.425 4.017 20.644 1.00 79.81 77 ALA A O 1
ATOM 643 N N . PHE A 1 78 ? -12.194 2.584 21.846 1.00 79.25 78 PHE A N 1
ATOM 644 C CA . PHE A 1 78 ? -11.503 2.028 20.682 1.00 79.25 78 PHE A CA 1
ATOM 645 C C . PHE A 1 78 ? -12.480 1.372 19.700 1.00 79.25 78 PHE A C 1
ATOM 647 O O . PHE A 1 78 ? -12.404 1.642 18.502 1.00 79.25 78 PHE A O 1
ATOM 654 N N . ALA A 1 79 ? -13.416 0.550 20.180 1.00 79.69 79 ALA A N 1
ATOM 655 C CA . ALA A 1 79 ? -14.417 -0.101 19.340 1.00 79.69 79 ALA A CA 1
ATOM 656 C C . ALA A 1 79 ? -15.314 0.924 18.625 1.00 79.69 79 ALA A C 1
ATOM 658 O O . ALA A 1 79 ? -15.575 0.784 17.428 1.00 79.69 79 ALA A O 1
ATOM 659 N N . ASN A 1 80 ? -15.723 1.992 19.313 1.00 79.06 80 ASN A N 1
ATOM 660 C CA . ASN A 1 80 ? -16.505 3.083 18.729 1.00 79.06 80 ASN A CA 1
ATOM 661 C C . ASN A 1 80 ? -15.717 3.875 17.678 1.00 79.06 80 ASN A C 1
ATOM 663 O O . ASN A 1 80 ? -16.229 4.134 16.589 1.00 79.06 80 ASN A O 1
ATOM 667 N N . ILE A 1 81 ? -14.461 4.229 17.960 1.00 74.25 81 ILE A N 1
ATOM 668 C CA . ILE A 1 81 ? -13.591 4.919 16.997 1.00 74.25 81 ILE A CA 1
ATOM 669 C C . ILE A 1 81 ? -13.357 4.026 15.777 1.00 74.25 81 ILE A C 1
ATOM 671 O O . ILE A 1 81 ? -13.453 4.483 14.641 1.00 74.25 81 ILE A O 1
ATOM 675 N N . PHE A 1 82 ? -13.069 2.745 15.986 1.00 74.44 82 PHE A N 1
ATOM 676 C CA . PHE A 1 82 ? -12.767 1.820 14.901 1.00 74.44 82 PHE A CA 1
ATOM 677 C C . PHE A 1 82 ? -13.995 1.537 14.029 1.00 74.44 82 PHE A C 1
ATOM 679 O O . PHE A 1 82 ? -13.900 1.604 12.807 1.00 74.44 82 PHE A O 1
ATOM 686 N N . SER A 1 83 ? -15.158 1.292 14.636 1.00 72.81 83 SER A N 1
ATOM 687 C CA . SER A 1 83 ? -16.412 1.044 13.909 1.00 72.81 83 SER A CA 1
ATOM 688 C C . SER A 1 83 ? -16.903 2.266 13.136 1.00 72.81 83 SER A C 1
ATOM 690 O O . SER A 1 83 ? -17.342 2.117 12.001 1.00 72.81 83 SER A O 1
ATOM 692 N N . ARG A 1 84 ? -16.762 3.482 13.684 1.00 68.75 84 ARG A N 1
ATOM 693 C CA . ARG A 1 84 ? -17.073 4.728 12.957 1.00 68.75 84 ARG A CA 1
ATOM 694 C C . ARG A 1 84 ? -16.192 4.941 11.731 1.00 68.75 84 ARG A C 1
ATOM 696 O O . ARG A 1 84 ? -16.635 5.551 10.764 1.00 68.75 84 ARG A O 1
ATOM 703 N N . ASN A 1 85 ? -14.945 4.487 11.799 1.00 58.44 85 ASN A N 1
ATOM 704 C CA . ASN A 1 85 ? -13.957 4.675 10.743 1.00 58.44 85 ASN A CA 1
ATOM 705 C C . ASN A 1 85 ? -13.956 3.534 9.708 1.00 58.44 85 ASN A C 1
ATOM 707 O O . ASN A 1 85 ? -13.415 3.693 8.614 1.00 58.44 85 ASN A O 1
ATOM 711 N N . PHE A 1 86 ? -14.571 2.392 10.020 1.00 62.22 86 PHE A N 1
ATOM 712 C CA . PHE A 1 86 ? -14.820 1.328 9.054 1.00 62.22 86 PHE A CA 1
ATOM 713 C C . PHE A 1 86 ? -16.138 1.592 8.331 1.00 62.22 86 PHE A C 1
ATOM 715 O O . PHE A 1 86 ? -17.215 1.220 8.793 1.00 62.22 86 PHE A O 1
ATOM 722 N N . LEU A 1 87 ? -16.045 2.241 7.172 1.00 59.72 87 LEU A N 1
ATOM 723 C CA . LEU A 1 87 ? -17.188 2.371 6.278 1.00 59.72 87 LEU A CA 1
ATOM 724 C C . LEU A 1 87 ? -17.622 0.969 5.803 1.00 59.72 87 LEU A C 1
ATOM 726 O O . LEU A 1 87 ? -16.763 0.169 5.410 1.00 59.72 87 LEU A O 1
ATOM 730 N N . PRO A 1 88 ? -18.930 0.648 5.820 1.00 55.50 88 PRO A N 1
ATOM 731 C CA . PRO A 1 88 ? -19.434 -0.529 5.127 1.00 55.50 88 PRO A CA 1
ATOM 732 C C . PRO A 1 88 ? -19.060 -0.425 3.643 1.00 55.50 88 PRO A C 1
ATOM 734 O O . PRO A 1 88 ? -18.909 0.667 3.106 1.00 55.50 88 PRO A O 1
ATOM 737 N N . SER A 1 89 ? -18.869 -1.569 2.995 1.00 52.94 89 SER A N 1
ATOM 738 C CA . SER A 1 89 ? -18.193 -1.779 1.705 1.00 52.94 89 SER A CA 1
ATOM 739 C C . SER A 1 89 ? -18.841 -1.149 0.450 1.00 52.94 89 SER A C 1
ATOM 741 O O . SER A 1 89 ? -18.646 -1.650 -0.657 1.00 52.94 89 SER A O 1
ATOM 743 N N . GLY A 1 90 ? -19.569 -0.040 0.582 1.00 58.62 90 GLY A N 1
ATOM 744 C CA . GLY A 1 90 ? -20.095 0.769 -0.512 1.00 58.62 90 GLY A CA 1
ATOM 745 C C . GLY A 1 90 ? -19.593 2.211 -0.432 1.00 58.62 90 GLY A C 1
ATOM 746 O O . GLY A 1 90 ? -19.950 2.933 0.489 1.00 58.62 90 GLY A O 1
ATOM 747 N N . GLU A 1 91 ? -18.808 2.603 -1.438 1.00 56.41 91 GLU A N 1
ATOM 748 C CA . GLU A 1 91 ? -18.519 3.993 -1.839 1.00 56.41 91 GLU A CA 1
ATOM 749 C C . GLU A 1 91 ? -17.643 4.832 -0.888 1.00 56.41 91 GLU A C 1
ATOM 751 O O . GLU A 1 91 ? -18.108 5.719 -0.181 1.00 56.41 91 GLU A O 1
ATOM 756 N N . ILE A 1 92 ? -16.322 4.609 -0.935 1.00 54.88 92 ILE A N 1
ATOM 757 C CA . ILE A 1 92 ? -15.332 5.534 -0.355 1.00 54.88 92 ILE A CA 1
ATOM 758 C C . ILE A 1 92 ? -14.867 6.510 -1.441 1.00 54.88 92 ILE A C 1
ATOM 760 O O . ILE A 1 92 ? -14.223 6.095 -2.409 1.00 54.88 92 ILE A O 1
ATOM 764 N N . ASN A 1 93 ? -15.126 7.807 -1.265 1.00 60.75 93 ASN A N 1
ATOM 765 C CA . ASN A 1 93 ? -14.497 8.853 -2.070 1.00 60.75 93 ASN A CA 1
ATOM 766 C C . ASN A 1 93 ? -13.104 9.192 -1.504 1.00 60.75 93 ASN A C 1
ATOM 768 O O . ASN A 1 93 ? -12.856 9.091 -0.304 1.00 60.75 93 ASN A O 1
ATOM 772 N N . ASN A 1 94 ? -12.164 9.622 -2.357 1.00 59.66 94 ASN A N 1
ATOM 773 C CA . ASN A 1 94 ? -10.765 9.889 -1.965 1.00 59.66 94 ASN A CA 1
ATOM 774 C C . ASN A 1 94 ? -10.601 10.924 -0.826 1.00 59.66 94 ASN A C 1
ATOM 776 O O . ASN A 1 94 ? -9.585 10.904 -0.130 1.00 59.66 94 ASN A O 1
ATOM 780 N N . SER A 1 95 ? -11.577 11.813 -0.614 1.00 62.25 95 SER A N 1
ATOM 781 C CA . SER A 1 95 ? -11.604 12.754 0.517 1.00 62.25 95 SER A CA 1
ATOM 782 C C . SER A 1 95 ? -11.789 12.058 1.866 1.00 62.25 95 SER A C 1
ATOM 784 O O . SER A 1 95 ? -11.201 12.472 2.867 1.00 62.25 95 SER A O 1
ATOM 786 N N . ASP A 1 96 ? -12.565 10.978 1.886 1.00 59.47 96 ASP A N 1
ATOM 787 C CA . ASP A 1 96 ? -12.986 10.300 3.111 1.00 59.47 96 ASP A CA 1
ATOM 788 C C . ASP A 1 96 ? -11.832 9.457 3.658 1.00 59.47 96 ASP A C 1
ATOM 790 O O . ASP A 1 96 ? -11.553 9.467 4.855 1.00 59.47 96 ASP A O 1
ATOM 794 N N . ALA A 1 97 ? -11.052 8.842 2.763 1.00 58.62 97 ALA A N 1
ATOM 795 C CA . ALA A 1 97 ? -9.845 8.093 3.108 1.00 58.62 97 ALA A CA 1
ATOM 796 C C . ALA A 1 97 ? -8.777 8.951 3.819 1.00 58.62 97 ALA A C 1
ATOM 798 O O . ALA A 1 97 ? -8.120 8.481 4.751 1.00 58.62 97 ALA A O 1
ATOM 799 N N . PHE A 1 98 ? -8.606 10.215 3.415 1.00 59.28 98 PHE A N 1
ATOM 800 C CA . PHE A 1 98 ? -7.627 11.118 4.032 1.00 59.28 98 PHE A CA 1
ATOM 801 C C . PHE A 1 98 ? -8.063 11.568 5.436 1.00 59.28 98 PHE A C 1
ATOM 803 O O . PHE A 1 98 ? -7.245 11.642 6.355 1.00 59.28 98 PHE A O 1
ATOM 810 N N . SER A 1 99 ? -9.362 11.813 5.623 1.00 60.28 99 SER A N 1
ATOM 811 C CA . SER A 1 99 ? -9.949 12.135 6.930 1.00 60.28 99 SER A CA 1
ATOM 812 C C . SER A 1 99 ? -9.836 10.958 7.909 1.00 60.28 99 SER A C 1
ATOM 814 O O . SER A 1 99 ? -9.398 11.132 9.049 1.00 60.28 99 SER A O 1
ATOM 816 N N . LEU A 1 100 ? -10.110 9.738 7.431 1.00 60.81 100 LEU A N 1
ATOM 817 C CA . LEU A 1 100 ? -9.968 8.490 8.191 1.00 60.81 100 LEU A CA 1
ATOM 818 C C . LEU A 1 100 ? -8.527 8.251 8.664 1.00 60.81 100 LEU A C 1
ATOM 820 O O . LEU A 1 100 ? -8.299 7.906 9.824 1.00 60.81 100 LEU A O 1
ATOM 824 N N . TYR A 1 101 ? -7.542 8.478 7.788 1.00 60.75 101 TYR A N 1
ATOM 825 C CA . TYR A 1 101 ? -6.126 8.334 8.136 1.00 60.75 101 TYR A CA 1
ATOM 826 C C . TYR A 1 101 ? -5.706 9.305 9.248 1.00 60.75 101 TYR A C 1
ATOM 828 O O . TYR A 1 101 ? -5.062 8.901 10.218 1.00 60.75 101 TYR A O 1
ATOM 836 N N . ASN A 1 102 ? -6.112 10.573 9.145 1.00 58.19 102 ASN A N 1
ATOM 837 C CA . ASN A 1 102 ? -5.782 11.583 10.149 1.00 58.19 102 ASN A CA 1
ATOM 838 C C . ASN A 1 102 ? -6.477 11.311 11.494 1.00 58.19 102 ASN A C 1
ATOM 840 O O . ASN A 1 102 ? -5.853 11.474 12.542 1.00 58.19 102 ASN A O 1
ATOM 844 N N . SER A 1 103 ? -7.725 10.830 11.471 1.00 59.31 103 SER A N 1
ATOM 845 C CA . SER A 1 103 ? -8.468 10.401 12.663 1.00 59.31 103 SER A CA 1
ATOM 846 C C . SER A 1 103 ? -7.751 9.272 13.414 1.00 59.31 103 SER A C 1
ATOM 848 O O . SER A 1 103 ? -7.493 9.392 14.614 1.00 59.31 103 SER A O 1
ATOM 850 N N . LEU A 1 104 ? -7.362 8.201 12.713 1.00 57.19 104 LEU A N 1
ATOM 851 C CA . LEU A 1 104 ? -6.679 7.064 13.336 1.00 57.19 104 LEU A CA 1
ATOM 852 C C . LEU A 1 104 ? -5.281 7.427 13.850 1.00 57.19 104 LEU A C 1
ATOM 854 O O . LEU A 1 104 ? -4.863 6.940 14.901 1.00 57.19 104 LEU A O 1
ATOM 858 N N . HIS A 1 105 ? -4.551 8.272 13.117 1.00 57.66 105 HIS A N 1
ATOM 859 C CA . HIS A 1 105 ? -3.208 8.690 13.510 1.00 57.66 105 HIS A CA 1
ATOM 860 C C . HIS A 1 105 ? -3.220 9.502 14.815 1.00 57.66 105 HIS A C 1
ATOM 862 O O . HIS A 1 105 ? -2.365 9.291 15.676 1.00 57.66 105 HIS A O 1
ATOM 868 N N . LEU A 1 106 ? -4.223 10.369 14.995 1.00 52.03 106 LEU A N 1
ATOM 869 C CA . LEU A 1 106 ? -4.404 11.163 16.213 1.00 52.03 106 LEU A CA 1
ATOM 870 C C . LEU A 1 106 ? -4.871 10.324 17.411 1.00 52.03 106 LEU A C 1
ATOM 872 O O . LEU A 1 106 ? -4.411 10.571 18.523 1.00 52.03 106 LEU A O 1
ATOM 876 N N . ALA A 1 107 ? -5.735 9.328 17.188 1.00 49.31 107 ALA A N 1
ATOM 877 C CA . ALA A 1 107 ? -6.291 8.498 18.258 1.00 49.31 107 ALA A CA 1
ATOM 878 C C . ALA A 1 107 ? -5.314 7.431 18.791 1.00 49.31 107 ALA A C 1
ATOM 880 O O . ALA A 1 107 ? -5.364 7.078 19.967 1.00 49.31 107 ALA A O 1
ATOM 881 N N . ALA A 1 108 ? -4.431 6.889 17.941 1.00 44.09 108 ALA A N 1
ATOM 882 C CA . ALA A 1 108 ? -3.659 5.688 18.278 1.00 44.09 108 ALA A CA 1
ATOM 883 C C . ALA A 1 108 ? -2.164 5.913 18.581 1.00 44.09 108 ALA A C 1
ATOM 885 O O . ALA A 1 108 ? -1.543 5.024 19.164 1.00 44.09 108 ALA A O 1
ATOM 886 N N . PHE A 1 109 ? -1.559 7.039 18.173 1.00 44.28 109 PHE A N 1
ATOM 887 C CA . PHE A 1 109 ? -0.089 7.172 18.156 1.00 44.28 109 PHE A CA 1
ATOM 888 C C . PHE A 1 109 ? 0.455 8.539 18.584 1.00 44.28 109 PHE A C 1
ATOM 890 O O . PHE A 1 109 ? 1.514 8.962 18.113 1.00 44.28 109 PHE A O 1
ATOM 897 N N . ARG A 1 110 ? -0.219 9.237 19.498 1.00 42.78 110 ARG A N 1
ATOM 898 C CA . ARG A 1 110 ? 0.380 10.419 20.121 1.00 42.78 110 ARG A CA 1
ATOM 899 C C . ARG A 1 110 ? 1.268 9.979 21.295 1.00 42.78 110 ARG A C 1
ATOM 901 O O . ARG A 1 110 ? 0.744 9.554 22.320 1.00 42.78 110 ARG A O 1
ATOM 908 N N . ASN A 1 111 ? 2.590 10.014 21.086 1.00 37.62 111 ASN A N 1
ATOM 909 C CA . ASN A 1 111 ? 3.592 9.918 22.161 1.00 37.62 111 ASN A CA 1
ATOM 910 C C . ASN A 1 111 ? 3.420 11.059 23.166 1.00 37.62 111 ASN A C 1
ATOM 912 O O . ASN A 1 111 ? 3.131 12.191 22.706 1.00 37.62 111 ASN A O 1
#

Secondary structure (DSSP, 8-state):
-THHHHHHHHHHHHHHHHHHHHHHHHHHHHHHHHHHHHH-THHHHHHHHHHH-S-PPPS-EE-SS-EE-SHHHHHHHHHHHHHHHS--SS---HHHHHHHHHHHHHHH---

Foldseek 3Di:
DVVVVVVVVVVVVVVVVVVVVVVVVVVVVVVVVVVCCVVDVVVVVVVVPVVPDDDDQPCWWDQPPDIDRDSVVSVVVVVVLVVVLDDPPPDDDPVSVVVSVVSCCVGPDDD

Radius of gyration: 23.0 Å; chains: 1; bounding box: 57×28×64 Å